Protein AF-A0A955GKV3-F1 (afdb_monomer)

pLDDT: mean 84.34, std 19.97, range [37.75, 98.75]

Mean predicted aligned error: 13.07 Å

Structure (mmCIF, N/CA/C/O backbone):
data_AF-A0A955GKV3-F1
#
_entry.id   AF-A0A955GKV3-F1
#
loop_
_atom_site.group_PDB
_atom_site.id
_atom_site.type_symbol
_atom_site.label_atom_id
_atom_site.label_alt_id
_atom_site.label_comp_id
_atom_site.label_asym_id
_atom_site.label_entity_id
_atom_site.label_seq_id
_atom_site.pdbx_PDB_ins_code
_atom_site.Cartn_x
_atom_site.Cartn_y
_atom_site.Cartn_z
_atom_site.occupancy
_atom_site.B_iso_or_equiv
_atom_site.auth_seq_id
_atom_site.auth_comp_id
_atom_site.auth_asym_id
_atom_site.auth_atom_id
_atom_site.pdbx_PDB_model_num
ATOM 1 N N . MET A 1 1 ? -62.985 42.211 63.825 1.00 41.28 1 MET A N 1
ATOM 2 C CA . MET A 1 1 ? -62.776 40.993 64.638 1.00 41.28 1 MET A CA 1
ATOM 3 C C . MET A 1 1 ? -62.098 39.937 63.767 1.00 41.28 1 MET A C 1
ATOM 5 O O . MET A 1 1 ? -62.773 39.411 62.893 1.00 41.28 1 MET A O 1
ATOM 9 N N . PRO A 1 2 ? -60.787 39.668 63.900 1.00 43.72 2 PRO A N 1
ATOM 10 C CA . PRO A 1 2 ? -60.153 38.571 63.175 1.00 43.72 2 PRO A CA 1
ATOM 11 C C . PRO A 1 2 ? -60.270 37.262 63.969 1.00 43.72 2 PRO A C 1
ATOM 13 O O . PRO A 1 2 ? -59.869 37.177 65.130 1.00 43.72 2 PRO A O 1
ATOM 16 N N . ASN A 1 3 ? -60.852 36.256 63.320 1.00 42.28 3 ASN A N 1
ATOM 17 C CA . ASN A 1 3 ? -61.049 34.903 63.826 1.00 42.28 3 ASN A CA 1
ATOM 18 C C . ASN A 1 3 ? -59.688 34.181 63.890 1.00 42.28 3 ASN A C 1
ATOM 20 O O . ASN A 1 3 ? -59.090 33.897 62.852 1.00 42.28 3 ASN A O 1
ATOM 24 N N . LYS A 1 4 ? -59.157 33.939 65.095 1.00 49.97 4 LYS A N 1
ATOM 25 C CA . LYS A 1 4 ? -57.911 33.180 65.281 1.00 49.97 4 LYS A CA 1
ATOM 26 C C . LYS A 1 4 ? -58.228 31.688 65.225 1.00 49.97 4 LYS A C 1
ATOM 28 O O . LYS A 1 4 ? -58.791 31.137 66.166 1.00 49.97 4 LYS A O 1
ATOM 33 N N . ILE A 1 5 ? -57.837 31.044 64.130 1.00 57.56 5 ILE A N 1
ATOM 34 C CA . ILE A 1 5 ? -57.905 29.591 63.971 1.00 57.56 5 ILE A CA 1
ATOM 35 C C . ILE A 1 5 ? -56.884 28.970 64.937 1.00 57.56 5 ILE A C 1
ATOM 37 O O . ILE A 1 5 ? -55.677 29.103 64.739 1.00 57.56 5 ILE A O 1
ATOM 41 N N . GLN A 1 6 ? -57.358 28.338 66.014 1.00 59.81 6 GLN A N 1
ATOM 42 C CA . GLN A 1 6 ? -56.512 27.568 66.927 1.00 59.81 6 GLN A CA 1
ATOM 43 C C . GLN A 1 6 ? -56.398 26.124 66.434 1.00 59.81 6 GLN A C 1
ATOM 45 O O . GLN A 1 6 ? -57.353 25.353 66.507 1.00 59.81 6 GLN A O 1
ATOM 50 N N . PHE A 1 7 ? -55.219 25.756 65.935 1.00 58.31 7 PHE A N 1
ATOM 51 C CA . PHE A 1 7 ? -54.904 24.383 65.548 1.00 58.31 7 PHE A CA 1
ATOM 52 C C . PHE A 1 7 ? -54.458 23.565 66.772 1.00 58.31 7 PHE A C 1
ATOM 54 O O . PHE A 1 7 ? -53.571 23.966 67.522 1.00 58.31 7 PHE A O 1
ATOM 61 N N . SER A 1 8 ? -55.090 22.406 66.977 1.00 62.03 8 SER A N 1
ATOM 62 C CA . SER A 1 8 ? -54.774 21.453 68.053 1.00 62.03 8 SER A CA 1
ATOM 63 C C . SER A 1 8 ? -53.391 20.815 67.859 1.00 62.03 8 SER A C 1
ATOM 65 O O . SER A 1 8 ? -52.991 20.533 66.731 1.00 62.03 8 SER A O 1
ATOM 67 N N . GLN A 1 9 ? -52.691 20.500 68.957 1.00 58.44 9 GLN A N 1
ATOM 68 C CA . GLN A 1 9 ? -51.384 19.814 68.975 1.00 58.44 9 GLN A CA 1
ATOM 69 C C . GLN A 1 9 ? -51.344 18.542 68.105 1.00 58.44 9 GLN A C 1
ATOM 71 O O . GLN A 1 9 ? -50.339 18.263 67.456 1.00 58.44 9 GLN A O 1
ATOM 76 N N . LYS A 1 10 ? -52.463 17.806 68.008 1.00 58.50 10 LYS A N 1
ATOM 77 C CA . LYS A 1 10 ? -52.579 16.645 67.108 1.00 58.50 10 LYS A CA 1
ATOM 78 C C . LYS A 1 10 ? -52.556 17.032 65.624 1.00 58.50 10 LYS A C 1
ATOM 80 O O . LYS A 1 10 ? -51.992 16.296 64.827 1.00 58.50 10 LYS A O 1
ATOM 85 N N . GLN A 1 11 ? -53.133 18.175 65.246 1.00 59.06 11 GLN A N 1
ATOM 86 C CA . GLN A 1 11 ? -53.122 18.651 63.857 1.00 59.06 11 GLN A CA 1
ATOM 87 C C . GLN A 1 11 ? -51.750 19.195 63.447 1.00 59.06 11 GLN A C 1
ATOM 89 O O . GLN A 1 11 ? -51.321 18.961 62.322 1.00 59.06 11 GLN A O 1
ATOM 94 N N . ILE A 1 12 ? -51.021 19.818 64.379 1.00 59.88 12 ILE A N 1
ATOM 95 C CA . ILE A 1 12 ? -49.631 20.241 64.158 1.00 59.88 12 ILE A CA 1
ATOM 96 C C . ILE A 1 12 ? -48.733 19.013 63.933 1.00 59.88 12 ILE A C 1
ATOM 98 O O . ILE A 1 12 ? -47.959 18.999 62.982 1.00 59.88 12 ILE A O 1
ATOM 102 N N . ALA A 1 13 ? -48.890 17.954 64.737 1.00 58.41 13 ALA A N 1
ATOM 103 C CA . ALA A 1 13 ? -48.120 16.716 64.587 1.00 58.41 13 ALA A CA 1
ATOM 104 C C . ALA A 1 13 ? -48.404 15.972 63.265 1.00 58.41 13 ALA A C 1
ATOM 106 O O . ALA A 1 13 ? -47.491 15.440 62.642 1.00 58.41 13 ALA A O 1
ATOM 107 N N . ILE A 1 14 ? -49.658 15.954 62.800 1.00 60.97 14 ILE A N 1
ATOM 108 C CA . ILE A 1 14 ? -50.014 15.340 61.508 1.00 60.97 14 ILE A CA 1
ATOM 109 C C . ILE A 1 14 ? -49.440 16.161 60.340 1.00 60.97 14 ILE A C 1
ATOM 111 O O . ILE A 1 14 ? -48.946 15.586 59.370 1.00 60.97 14 ILE A O 1
ATOM 115 N N . MET A 1 15 ? -49.436 17.496 60.446 1.00 59.44 15 MET A N 1
ATOM 116 C CA . MET A 1 15 ? -48.835 18.373 59.435 1.00 59.44 15 MET A CA 1
ATOM 117 C C . MET A 1 15 ? -47.307 18.252 59.370 1.00 59.44 15 MET A C 1
ATOM 119 O O . MET A 1 15 ? -46.757 18.270 58.270 1.00 59.44 15 MET A O 1
ATOM 123 N N . THR A 1 16 ? -46.610 18.097 60.503 1.00 59.34 16 THR A N 1
ATOM 124 C CA . THR A 1 16 ? -45.145 17.932 60.502 1.00 59.34 16 THR A CA 1
ATOM 125 C C . THR A 1 16 ? -44.722 16.580 59.934 1.00 59.34 16 THR A C 1
ATOM 127 O O . THR A 1 16 ? -43.802 16.536 59.122 1.00 59.34 16 THR A O 1
ATOM 130 N N . ILE A 1 17 ? -45.433 15.495 60.265 1.00 61.06 17 ILE A N 1
ATOM 131 C CA . ILE A 1 17 ? -45.172 14.163 59.695 1.00 61.06 17 ILE A CA 1
ATOM 132 C C . ILE A 1 17 ? -45.427 14.167 58.180 1.00 61.06 17 ILE A C 1
ATOM 134 O O . ILE A 1 17 ? -44.604 13.658 57.419 1.00 61.06 17 ILE A O 1
ATOM 138 N N . GLY A 1 18 ? -46.516 14.797 57.725 1.00 60.44 18 GLY A N 1
ATOM 139 C CA . GLY A 1 18 ? -46.815 14.944 56.298 1.00 60.44 18 GLY A CA 1
ATOM 140 C C . GLY A 1 18 ? -45.750 15.743 55.540 1.00 60.44 18 GLY A C 1
ATOM 141 O O . GLY A 1 18 ? -45.325 15.331 54.463 1.00 60.44 18 GLY A O 1
ATOM 142 N N . LEU A 1 19 ? -45.257 16.843 56.119 1.00 62.59 19 LEU A N 1
ATOM 143 C CA . LEU A 1 19 ? -44.225 17.680 55.502 1.00 62.59 19 LEU A CA 1
ATOM 144 C C . LEU A 1 19 ? -42.863 16.966 55.419 1.00 62.59 19 LEU A C 1
ATOM 146 O O . LEU A 1 19 ? -42.177 17.081 54.405 1.00 62.59 19 LEU A O 1
ATOM 150 N N . SER A 1 20 ? -42.495 16.179 56.437 1.00 61.94 20 SER A N 1
ATOM 151 C CA . SER A 1 20 ? -41.278 15.354 56.416 1.00 61.94 20 SER A CA 1
ATOM 152 C C . SER A 1 20 ? -41.351 14.222 55.388 1.00 61.94 20 SER A C 1
ATOM 154 O O . SER A 1 20 ? -40.357 13.951 54.714 1.00 61.94 20 SER A O 1
ATOM 156 N N . PHE A 1 21 ? -42.521 13.600 55.212 1.00 62.00 21 PHE A N 1
ATOM 157 C CA . PHE A 1 21 ? -42.730 12.587 54.172 1.00 62.00 21 PHE A CA 1
ATOM 158 C C . PHE A 1 21 ? -42.643 13.178 52.761 1.00 62.00 21 PHE A C 1
ATOM 160 O O . PHE A 1 21 ? -42.007 12.586 51.892 1.00 62.00 21 PHE A O 1
ATOM 167 N N . ILE A 1 22 ? -43.223 14.362 52.535 1.00 64.50 22 ILE A N 1
ATOM 168 C CA . ILE A 1 22 ? -43.147 15.050 51.238 1.00 64.50 22 ILE A CA 1
ATOM 169 C C . ILE A 1 22 ? -41.697 15.433 50.920 1.00 64.50 22 ILE A C 1
ATOM 171 O O . ILE A 1 22 ? -41.237 15.196 49.806 1.00 64.50 22 ILE A O 1
ATOM 175 N N . LEU A 1 23 ? -40.945 15.954 51.896 1.00 62.09 23 LEU A N 1
ATOM 176 C CA . LEU A 1 23 ? -39.546 16.329 51.682 1.00 62.09 23 LEU A CA 1
ATOM 177 C C . LEU A 1 23 ? -38.661 15.110 51.365 1.00 62.09 23 LEU A C 1
ATOM 179 O O . LEU A 1 23 ? -37.813 15.194 50.482 1.00 62.09 23 LEU A O 1
ATOM 183 N N . ALA A 1 24 ? -38.900 13.965 52.015 1.00 60.91 24 ALA A N 1
ATOM 184 C CA . ALA A 1 24 ? -38.193 12.712 51.735 1.00 60.91 24 ALA A CA 1
ATOM 185 C C . ALA A 1 24 ? -38.537 12.111 50.355 1.00 60.91 24 ALA A C 1
ATOM 187 O O . ALA A 1 24 ? -37.684 11.507 49.700 1.00 60.91 24 ALA A O 1
ATOM 188 N N . LEU A 1 25 ? -39.777 12.291 49.887 1.00 62.75 25 LEU A N 1
ATOM 189 C CA . LEU A 1 25 ? -40.193 11.839 48.557 1.00 62.75 25 LEU A CA 1
ATOM 190 C C . LEU A 1 25 ? -39.546 12.689 47.452 1.00 62.75 25 LEU A C 1
ATOM 192 O O . LEU A 1 25 ? -39.093 12.159 46.438 1.00 62.75 25 LEU A O 1
ATOM 196 N N . VAL A 1 26 ? -39.459 14.006 47.670 1.00 63.94 26 VAL A N 1
ATOM 197 C CA . VAL A 1 26 ? -38.836 14.951 46.730 1.00 63.94 26 VAL A CA 1
ATOM 198 C C . VAL A 1 26 ? -37.327 14.714 46.632 1.00 63.94 26 VAL A C 1
ATOM 200 O O . VAL A 1 26 ? -36.789 14.718 45.527 1.00 63.94 26 VAL A O 1
ATOM 203 N N . THR A 1 27 ? -36.636 14.430 47.742 1.00 59.25 27 THR A N 1
ATOM 204 C CA . THR A 1 27 ? -35.196 14.119 47.699 1.00 59.25 27 THR A CA 1
ATOM 205 C C . THR A 1 27 ? -34.906 12.800 46.981 1.00 59.25 27 THR A C 1
ATOM 207 O O . THR A 1 27 ? -33.980 12.757 46.172 1.00 59.25 27 THR A O 1
ATOM 210 N N . SER A 1 28 ? -35.720 11.754 47.172 1.00 59.19 28 SER A N 1
ATOM 211 C CA . SER A 1 28 ? -35.577 10.502 46.405 1.00 59.19 28 SER A CA 1
ATOM 212 C C . SER A 1 28 ? -35.799 10.692 44.902 1.00 59.19 28 SER A C 1
ATOM 214 O O . SER A 1 28 ? -35.077 10.104 44.097 1.00 59.19 28 SER A O 1
ATOM 216 N N . LEU A 1 29 ? -36.751 11.542 44.502 1.00 59.16 29 LEU A N 1
ATOM 217 C CA . LEU A 1 29 ? -37.036 11.798 43.087 1.00 59.16 29 LEU A CA 1
ATOM 218 C C . LEU A 1 29 ? -35.907 12.585 42.393 1.00 59.16 29 LEU A C 1
ATOM 220 O O . LEU A 1 29 ? -35.595 12.330 41.230 1.00 59.16 29 LEU A O 1
ATOM 224 N N . VAL A 1 30 ? -35.248 13.504 43.107 1.00 60.03 30 VAL A N 1
ATOM 225 C CA . VAL A 1 30 ? -34.088 14.249 42.584 1.00 60.03 30 VAL A CA 1
ATOM 226 C C . VAL A 1 30 ? -32.869 13.337 42.417 1.00 60.03 30 VAL A C 1
ATOM 228 O O . VAL A 1 30 ? -32.207 13.398 41.382 1.00 60.03 30 VAL A O 1
ATOM 231 N N . VAL A 1 31 ? -32.598 12.442 43.376 1.00 59.97 31 VAL A N 1
ATOM 232 C CA . VAL A 1 31 ? -31.478 11.486 43.277 1.00 59.97 31 VAL A CA 1
ATOM 233 C C . VAL A 1 31 ? -31.699 10.485 42.139 1.00 59.97 31 VAL A C 1
ATOM 235 O O . VAL A 1 31 ? -30.761 10.202 41.396 1.00 59.97 31 VAL A O 1
ATOM 238 N N . ALA A 1 32 ? -32.933 10.012 41.930 1.00 59.03 32 ALA A N 1
ATOM 239 C CA . ALA A 1 32 ? -33.262 9.145 40.797 1.00 59.03 32 ALA A CA 1
ATOM 240 C C . ALA A 1 32 ? -33.000 9.830 39.441 1.00 59.03 32 ALA A C 1
ATOM 242 O O . ALA A 1 32 ? -32.421 9.212 38.550 1.00 59.03 32 ALA A O 1
ATOM 243 N 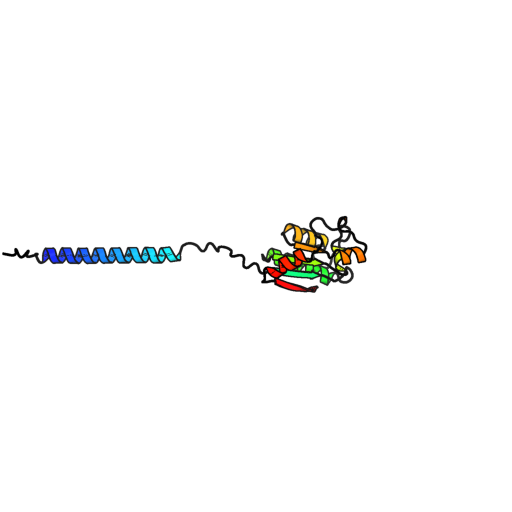N . ASN A 1 33 ? -33.331 11.120 39.304 1.00 58.53 33 ASN A N 1
ATOM 244 C CA . ASN A 1 33 ? -33.043 11.890 38.088 1.00 58.53 33 ASN A CA 1
ATOM 245 C C . ASN A 1 33 ? -31.540 12.177 37.898 1.00 58.53 33 ASN A C 1
ATOM 247 O O . ASN A 1 33 ? -31.052 12.116 36.772 1.00 58.53 33 ASN A O 1
ATOM 251 N N . MET A 1 34 ? -30.778 12.425 38.972 1.00 57.59 34 MET A N 1
ATOM 252 C CA . MET A 1 34 ? -29.318 12.596 38.875 1.00 57.59 34 MET A CA 1
ATOM 253 C C . MET A 1 34 ? -28.594 11.294 38.505 1.00 57.59 34 MET A C 1
ATOM 255 O O . MET A 1 34 ? -27.627 11.327 37.749 1.00 57.59 34 MET A O 1
ATOM 259 N N . VAL A 1 35 ? -29.069 10.144 38.993 1.00 56.78 35 VAL A N 1
ATOM 260 C CA . VAL A 1 35 ? -28.515 8.826 38.639 1.00 56.78 35 VAL A CA 1
ATOM 261 C C . VAL A 1 35 ? -28.917 8.410 37.218 1.00 56.78 35 VAL A C 1
ATOM 263 O O . VAL A 1 35 ? -28.126 7.762 36.534 1.00 56.78 35 VAL A O 1
ATOM 266 N N . HIS A 1 36 ? -30.090 8.834 36.730 1.00 49.38 36 HIS A N 1
ATOM 267 C CA . HIS A 1 36 ? -30.525 8.580 35.352 1.00 49.38 36 HIS A CA 1
ATOM 268 C C . HIS A 1 36 ? -29.750 9.410 34.311 1.00 49.38 36 HIS A C 1
ATOM 270 O O . HIS A 1 36 ? -29.468 8.906 33.225 1.00 49.38 36 HIS A O 1
ATOM 276 N N . SER A 1 37 ? -29.304 10.629 34.649 1.00 52.09 37 SER A N 1
ATOM 277 C CA . SER A 1 37 ? -28.412 11.414 33.773 1.00 52.09 37 SER A CA 1
ATOM 278 C C . SER A 1 37 ? -27.007 10.818 33.622 1.00 52.09 37 SER A C 1
ATOM 280 O O . SER A 1 37 ? -26.343 11.092 32.627 1.00 52.09 37 SER A O 1
ATOM 282 N N . SER A 1 38 ? -26.556 9.972 34.553 1.00 49.25 38 SER A N 1
ATOM 283 C CA . SER A 1 38 ? -25.220 9.351 34.500 1.00 49.25 38 SER A CA 1
ATOM 284 C C . SER A 1 38 ? -25.174 8.033 33.715 1.00 49.25 38 SER A C 1
ATOM 286 O O . SER A 1 38 ? -24.096 7.472 33.539 1.00 49.25 38 SER A O 1
ATOM 288 N N . GLN A 1 39 ? -26.321 7.515 33.259 1.00 48.53 39 GLN A N 1
ATOM 289 C CA . GLN A 1 39 ? -26.423 6.245 32.520 1.00 48.53 39 GLN A CA 1
ATOM 290 C C . GLN A 1 39 ? -27.300 6.344 31.266 1.00 48.53 39 GLN A C 1
ATOM 292 O O . GLN A 1 39 ? -27.828 5.342 30.780 1.00 48.53 39 GLN A O 1
ATOM 297 N N . THR A 1 40 ? -27.389 7.534 30.667 1.00 40.53 40 THR A N 1
ATOM 298 C CA . THR A 1 40 ? -27.598 7.575 29.218 1.00 40.53 40 THR A CA 1
ATOM 299 C C . THR A 1 40 ? -26.288 7.150 28.583 1.00 40.53 40 THR A C 1
ATOM 301 O O . THR A 1 40 ? -25.317 7.894 28.522 1.00 40.53 40 THR A O 1
ATOM 304 N N . ASN A 1 41 ? -26.262 5.855 28.281 1.00 43.59 41 ASN A N 1
ATOM 305 C CA . ASN A 1 41 ? -25.366 5.170 27.377 1.00 43.59 41 ASN A CA 1
ATOM 306 C C . ASN A 1 41 ? -24.434 6.121 26.633 1.00 43.59 41 ASN A C 1
ATOM 308 O O . ASN A 1 41 ? -24.859 6.846 25.735 1.00 43.59 41 ASN A O 1
ATOM 312 N N . SER A 1 42 ? -23.148 6.000 26.953 1.00 41.12 42 SER A N 1
ATOM 313 C CA . SER A 1 42 ? -22.083 6.073 25.969 1.00 41.12 42 SER A CA 1
ATOM 314 C C . SER A 1 42 ? -22.419 5.145 24.794 1.00 41.12 42 SER A C 1
ATOM 316 O O . SER A 1 42 ? -21.806 4.101 24.600 1.00 41.12 42 SER A O 1
ATOM 318 N N .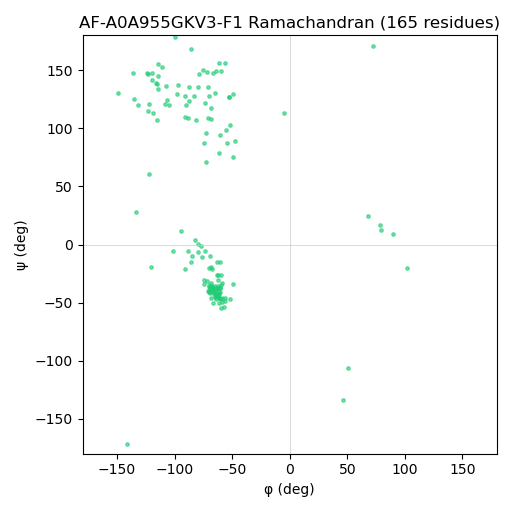 SER A 1 43 ? -23.351 5.546 23.932 1.00 37.78 43 SER A N 1
ATOM 319 C CA . SER A 1 43 ? -22.995 5.579 22.532 1.00 37.78 43 SER A CA 1
ATOM 320 C C . SER A 1 43 ? -21.753 6.454 22.501 1.00 37.78 43 SER A C 1
ATOM 322 O O . SER A 1 43 ? -21.839 7.677 22.591 1.00 37.78 43 SER A O 1
ATOM 324 N N . HIS A 1 44 ? -20.586 5.809 22.457 1.00 37.75 44 HIS A N 1
ATOM 325 C CA . HIS A 1 44 ? -19.503 6.336 21.654 1.00 37.75 44 HIS A CA 1
ATOM 326 C C . HIS A 1 44 ? -20.156 6.665 20.309 1.00 37.75 44 HIS A C 1
ATOM 328 O O . HIS A 1 44 ? -20.260 5.822 19.421 1.00 37.75 44 HIS A O 1
ATOM 334 N N . GLU A 1 45 ? -20.667 7.887 20.176 1.00 42.69 45 GLU A N 1
ATOM 335 C CA . GLU A 1 45 ? -20.565 8.575 18.919 1.00 42.69 45 GLU A CA 1
ATOM 336 C C . GLU A 1 45 ? -19.077 8.469 18.623 1.00 42.69 45 GLU A 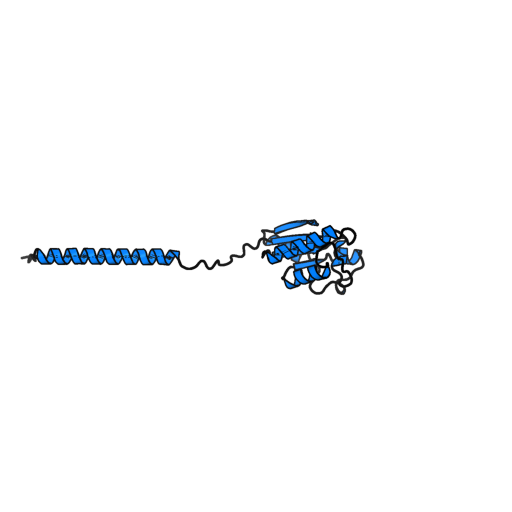C 1
ATOM 338 O O . GLU A 1 45 ? -18.232 9.051 19.310 1.00 42.69 45 GLU A O 1
ATOM 343 N N . MET A 1 46 ? -18.753 7.551 17.716 1.00 37.88 46 MET A N 1
ATOM 344 C CA . MET A 1 46 ? -17.468 7.503 17.060 1.00 37.88 46 MET A CA 1
ATOM 345 C C . MET A 1 46 ? -17.393 8.839 16.323 1.00 37.88 46 MET A C 1
ATOM 347 O O . MET A 1 46 ? -17.643 8.934 15.125 1.00 37.88 46 MET A O 1
ATOM 351 N N . THR A 1 47 ? -17.072 9.910 17.048 1.00 40.84 47 THR A N 1
ATOM 352 C CA . THR A 1 47 ? -16.324 11.000 16.463 1.00 40.84 47 THR A CA 1
ATOM 353 C C . THR A 1 47 ? -15.042 10.306 16.053 1.00 40.84 47 THR A C 1
ATOM 355 O O . THR A 1 47 ? -14.197 9.948 16.872 1.00 40.84 47 THR A O 1
ATOM 358 N N . LYS A 1 48 ? -15.034 9.892 14.785 1.00 50.84 48 LYS A N 1
ATOM 359 C CA . LYS A 1 48 ? -13.957 9.197 14.109 1.00 50.84 48 LYS A CA 1
ATOM 360 C C . LYS A 1 48 ? -12.716 10.067 14.292 1.00 50.84 48 LYS A C 1
ATOM 362 O O . LYS A 1 48 ? -12.413 10.919 13.469 1.00 50.84 48 LYS A O 1
ATOM 367 N N . SER A 1 49 ? -11.998 9.873 15.393 1.00 55.41 49 SER A N 1
ATOM 368 C CA . SER A 1 49 ? -10.597 10.238 15.499 1.00 55.41 49 SER A CA 1
ATOM 369 C C . SER A 1 49 ? -9.866 9.211 14.648 1.00 55.41 49 SER A C 1
ATOM 371 O O . SER A 1 49 ? -9.277 8.257 15.153 1.00 55.41 49 SER A O 1
ATOM 373 N N . SER A 1 50 ? -10.023 9.318 13.326 1.00 71.00 50 SER A N 1
ATOM 374 C CA . SER A 1 50 ? -9.338 8.445 12.385 1.00 71.00 50 SER A CA 1
ATOM 375 C C . SER A 1 50 ? -7.903 8.886 12.327 1.00 71.00 50 SER A C 1
ATOM 377 O O . SER A 1 50 ? -7.530 9.718 11.502 1.00 71.00 50 SER A O 1
ATOM 379 N N . GLN A 1 51 ? -7.111 8.332 13.233 1.00 91.94 51 GLN A N 1
ATOM 380 C CA . GLN A 1 51 ? -5.682 8.239 13.028 1.00 91.94 51 GLN A CA 1
ATOM 381 C C . GLN A 1 51 ? -5.459 7.660 11.630 1.00 91.94 51 GLN A C 1
ATOM 383 O O . GLN A 1 51 ? -6.099 6.675 11.240 1.00 91.94 51 GLN A O 1
ATOM 388 N N . LYS A 1 52 ? -4.611 8.326 10.855 1.00 95.88 52 LYS A N 1
ATOM 389 C CA . LYS A 1 52 ? -4.348 7.959 9.472 1.00 95.88 52 LYS A CA 1
ATOM 390 C C . LYS A 1 52 ? -2.913 7.516 9.331 1.00 95.88 52 LYS A C 1
ATOM 392 O O . LYS A 1 52 ? -2.016 8.064 9.973 1.00 95.88 52 LYS A O 1
ATOM 397 N N . LEU A 1 53 ? -2.702 6.544 8.462 1.00 97.44 53 LEU A N 1
ATOM 398 C CA . LEU A 1 53 ? -1.378 6.067 8.123 1.00 97.44 53 LEU A CA 1
ATOM 399 C C . LEU A 1 53 ? -1.164 6.199 6.623 1.00 97.44 53 LEU A C 1
ATOM 401 O O . LEU A 1 53 ? -1.886 5.604 5.826 1.00 97.44 53 LEU A O 1
ATOM 405 N N . MET A 1 54 ? -0.142 6.954 6.252 1.00 97.94 54 MET A N 1
ATOM 406 C CA . MET A 1 54 ? 0.448 6.881 4.930 1.00 97.94 54 MET A CA 1
ATOM 407 C C . MET A 1 54 ? 1.584 5.862 4.974 1.00 97.94 54 MET A C 1
ATOM 409 O O . MET A 1 54 ? 2.454 5.942 5.838 1.00 97.94 54 MET A O 1
ATOM 413 N N . VAL A 1 55 ? 1.574 4.899 4.063 1.00 98.62 55 VAL A N 1
ATOM 414 C CA . VAL A 1 55 ? 2.692 3.982 3.853 1.00 98.62 55 VAL A CA 1
ATOM 415 C C . VAL A 1 55 ? 3.234 4.243 2.461 1.00 98.62 55 VAL A C 1
ATOM 417 O O . VAL A 1 55 ? 2.584 3.923 1.466 1.00 98.62 55 VAL A O 1
ATOM 420 N N . HIS A 1 56 ? 4.398 4.873 2.406 1.00 98.56 56 HIS A N 1
ATOM 421 C CA . HIS A 1 56 ? 5.168 5.043 1.185 1.00 98.56 56 HIS A CA 1
ATOM 422 C C . HIS A 1 56 ? 6.064 3.816 1.005 1.00 98.56 56 HIS A C 1
ATOM 424 O O . HIS A 1 56 ? 6.616 3.306 1.977 1.00 98.56 56 HIS A O 1
ATOM 430 N N . ILE A 1 57 ? 6.110 3.292 -0.218 1.00 98.75 57 ILE A N 1
ATOM 431 C CA . ILE A 1 57 ? 6.944 2.158 -0.607 1.00 98.75 57 ILE A CA 1
ATOM 432 C C . ILE A 1 57 ? 7.660 2.554 -1.895 1.00 98.75 57 ILE A C 1
ATOM 434 O O . ILE A 1 57 ? 7.008 2.821 -2.907 1.00 98.75 57 ILE A O 1
ATOM 438 N N . SER A 1 58 ? 8.987 2.562 -1.861 1.00 98.50 58 SER A N 1
ATOM 439 C CA . SER A 1 58 ? 9.830 2.908 -3.012 1.00 98.50 58 SER A CA 1
ATOM 440 C C . SER A 1 58 ? 10.784 1.780 -3.423 1.00 98.50 58 SER A C 1
ATOM 442 O O . SER A 1 58 ? 11.235 1.745 -4.577 1.00 98.50 58 SER A O 1
ATOM 444 N N . SER A 1 59 ? 11.044 0.828 -2.516 1.00 98.19 59 SER A N 1
ATOM 445 C CA . SER A 1 59 ? 11.863 -0.367 -2.755 1.00 98.19 59 SER A CA 1
ATOM 446 C C . SER A 1 59 ? 11.330 -1.263 -3.874 1.00 98.19 59 SER A C 1
ATOM 448 O O . SER A 1 59 ? 10.128 -1.362 -4.124 1.00 98.19 59 SER A O 1
ATOM 450 N N . GLY A 1 60 ? 12.258 -1.937 -4.556 1.00 95.69 60 GLY A N 1
ATOM 451 C CA . GLY A 1 60 ? 11.974 -2.830 -5.677 1.00 95.69 60 GLY A CA 1
ATOM 452 C C . GLY A 1 60 ? 11.950 -4.302 -5.290 1.00 95.69 60 GLY A C 1
ATOM 453 O O . GLY A 1 60 ? 12.195 -4.682 -4.146 1.00 95.69 60 GLY A O 1
ATOM 454 N N . VAL A 1 61 ? 11.663 -5.158 -6.273 1.00 96.31 61 VAL A N 1
ATOM 455 C CA . VAL A 1 61 ? 11.633 -6.623 -6.101 1.00 96.31 61 VAL A CA 1
ATOM 456 C C . VAL A 1 61 ? 12.980 -7.218 -5.656 1.00 96.31 61 VAL A C 1
ATOM 458 O O . VAL A 1 61 ? 13.024 -8.357 -5.198 1.00 96.31 61 VAL A O 1
ATOM 461 N N . ASP A 1 62 ? 14.066 -6.447 -5.771 1.00 96.44 62 ASP A N 1
ATOM 462 C CA . ASP A 1 62 ? 15.399 -6.721 -5.230 1.00 96.44 62 ASP A CA 1
ATOM 463 C C . ASP A 1 62 ? 15.469 -6.617 -3.693 1.00 96.44 62 ASP A C 1
ATOM 465 O O . ASP A 1 62 ? 16.337 -7.231 -3.075 1.00 96.44 62 ASP A O 1
ATOM 469 N N . GLU A 1 63 ? 14.518 -5.922 -3.066 1.00 97.69 63 GLU A N 1
ATOM 470 C CA . GLU A 1 63 ? 14.401 -5.728 -1.616 1.00 97.69 63 GLU A CA 1
ATOM 471 C C . GLU A 1 63 ? 13.041 -6.233 -1.089 1.00 97.69 63 GLU A C 1
ATOM 473 O O . GLU A 1 63 ? 12.248 -5.483 -0.509 1.00 97.69 63 GLU A O 1
ATOM 478 N N . PRO A 1 64 ? 12.737 -7.536 -1.243 1.00 97.25 64 PRO A N 1
ATOM 479 C CA . PRO A 1 64 ? 11.395 -8.068 -1.007 1.00 97.25 64 PRO A CA 1
ATOM 480 C C . PRO A 1 64 ? 10.925 -7.916 0.448 1.00 97.25 64 PRO A C 1
ATOM 482 O O . PRO A 1 64 ? 9.725 -7.810 0.700 1.00 97.25 64 PRO A O 1
ATOM 485 N N . HIS A 1 65 ? 11.849 -7.858 1.412 1.00 97.75 65 HIS A N 1
ATOM 486 C CA . HIS A 1 65 ? 11.508 -7.627 2.814 1.00 97.75 65 HIS A CA 1
ATOM 487 C C . HIS A 1 65 ? 10.899 -6.237 3.046 1.00 97.75 65 HIS A C 1
ATOM 489 O O . HIS A 1 65 ? 9.906 -6.137 3.763 1.00 97.75 65 HIS A O 1
ATOM 495 N N . ALA A 1 66 ? 11.461 -5.185 2.438 1.00 98.00 66 ALA A N 1
ATOM 496 C CA . ALA A 1 66 ? 10.986 -3.810 2.604 1.00 98.00 66 ALA A CA 1
ATOM 497 C C . ALA A 1 66 ? 9.561 -3.660 2.056 1.00 98.00 66 ALA A C 1
ATOM 499 O O . ALA A 1 66 ? 8.660 -3.216 2.770 1.00 98.00 66 ALA A O 1
ATOM 500 N N . ILE A 1 67 ? 9.330 -4.185 0.847 1.00 98.12 67 ILE A N 1
ATOM 501 C CA . ILE A 1 67 ? 8.006 -4.228 0.220 1.00 98.12 67 ILE A CA 1
ATOM 502 C C . ILE A 1 67 ? 6.994 -4.968 1.101 1.00 98.12 67 ILE A C 1
ATOM 504 O O . ILE A 1 67 ? 5.933 -4.420 1.413 1.00 98.12 67 ILE A O 1
ATOM 508 N N . MET A 1 68 ? 7.299 -6.209 1.513 1.00 98.12 68 MET A N 1
ATOM 509 C CA . MET A 1 68 ? 6.352 -6.993 2.315 1.00 98.12 68 MET A CA 1
ATOM 510 C C . MET A 1 68 ? 6.066 -6.333 3.655 1.00 98.12 68 MET A C 1
ATOM 512 O O . MET A 1 68 ? 4.926 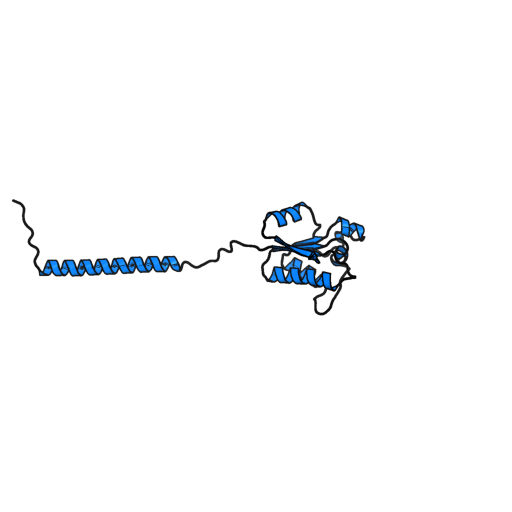-6.361 4.117 1.00 98.12 68 MET A O 1
ATOM 516 N N . MET A 1 69 ? 7.071 -5.714 4.277 1.00 98.19 69 MET A N 1
ATOM 517 C CA . MET A 1 69 ? 6.878 -4.989 5.526 1.00 98.19 69 MET A CA 1
ATOM 518 C C . MET A 1 69 ? 5.960 -3.784 5.351 1.00 98.19 69 MET A C 1
ATOM 520 O O . MET A 1 69 ? 5.055 -3.626 6.170 1.00 98.19 69 MET A O 1
ATOM 524 N N . GLY A 1 70 ? 6.132 -2.990 4.292 1.00 98.31 70 GLY A N 1
ATOM 525 C CA . GLY A 1 70 ? 5.245 -1.870 3.978 1.00 98.31 70 GLY A CA 1
ATOM 526 C C . GLY A 1 70 ? 3.800 -2.325 3.769 1.00 98.31 70 GLY A C 1
ATOM 527 O O . GLY A 1 70 ? 2.894 -1.881 4.481 1.00 98.31 70 GLY A O 1
ATOM 528 N N . LEU A 1 71 ? 3.583 -3.289 2.869 1.00 98.62 71 LEU A N 1
ATOM 529 C CA . LEU A 1 71 ? 2.251 -3.830 2.574 1.00 98.62 71 LEU A CA 1
ATOM 530 C C . LEU A 1 71 ? 1.584 -4.458 3.808 1.00 98.62 71 LEU A C 1
ATOM 532 O O . LEU A 1 71 ? 0.425 -4.171 4.114 1.00 98.62 71 LEU A O 1
ATOM 536 N N . ASN A 1 72 ? 2.310 -5.289 4.559 1.00 98.31 72 ASN A N 1
ATOM 537 C CA . ASN A 1 72 ? 1.767 -5.940 5.747 1.00 98.31 72 ASN A CA 1
ATOM 538 C C . ASN A 1 72 ? 1.490 -4.933 6.873 1.00 98.31 72 ASN A C 1
ATOM 540 O O . ASN A 1 72 ? 0.470 -5.044 7.551 1.00 98.31 72 ASN A O 1
ATOM 544 N N . LYS A 1 73 ? 2.348 -3.921 7.074 1.00 98.38 73 LYS A N 1
ATOM 545 C CA . LYS A 1 73 ? 2.099 -2.874 8.078 1.00 98.38 73 LYS A CA 1
ATOM 546 C C . LYS A 1 73 ? 0.852 -2.063 7.725 1.00 98.38 73 LYS A C 1
ATOM 548 O O . LYS A 1 73 ? 0.030 -1.821 8.608 1.00 98.38 73 LYS A O 1
ATOM 553 N N . ALA A 1 74 ? 0.685 -1.702 6.453 1.00 98.56 74 ALA A N 1
ATOM 554 C CA . ALA A 1 74 ? -0.516 -1.040 5.954 1.00 98.56 74 ALA A CA 1
ATOM 555 C C . ALA A 1 74 ? -1.778 -1.872 6.249 1.00 98.56 74 ALA A C 1
ATOM 557 O O . ALA A 1 74 ? -2.759 -1.344 6.774 1.00 98.56 74 ALA A O 1
ATOM 558 N N . LEU A 1 75 ? -1.737 -3.184 5.987 1.00 98.50 75 LEU A N 1
ATOM 559 C CA . LEU A 1 75 ? -2.874 -4.072 6.232 1.00 98.50 75 LEU A CA 1
ATOM 560 C C . LEU A 1 75 ? -3.194 -4.168 7.729 1.00 98.50 75 LEU A C 1
ATOM 562 O O . LEU A 1 75 ? -4.344 -4.013 8.130 1.00 98.50 75 LEU A O 1
ATOM 566 N N . LYS A 1 76 ? -2.172 -4.333 8.575 1.00 98.06 76 LYS A N 1
ATOM 567 C CA . LYS A 1 76 ? -2.339 -4.363 10.036 1.00 98.06 76 LYS A CA 1
ATOM 568 C C . LYS A 1 76 ? -2.892 -3.048 10.588 1.00 98.06 76 LYS A C 1
ATOM 570 O O . LYS A 1 76 ? -3.702 -3.070 11.510 1.00 98.06 76 LYS A O 1
ATOM 575 N N . ALA A 1 77 ? -2.511 -1.909 10.014 1.00 97.62 77 ALA A N 1
ATOM 576 C CA . ALA A 1 77 ? -3.073 -0.614 10.385 1.00 97.62 77 ALA A CA 1
ATOM 577 C C . ALA A 1 77 ? -4.556 -0.489 9.995 1.00 97.62 77 ALA A C 1
ATOM 579 O O . ALA A 1 77 ? -5.351 0.006 10.796 1.00 97.62 77 ALA A O 1
ATOM 580 N N . ARG A 1 78 ? -4.955 -0.992 8.817 1.00 97.12 78 ARG A N 1
ATOM 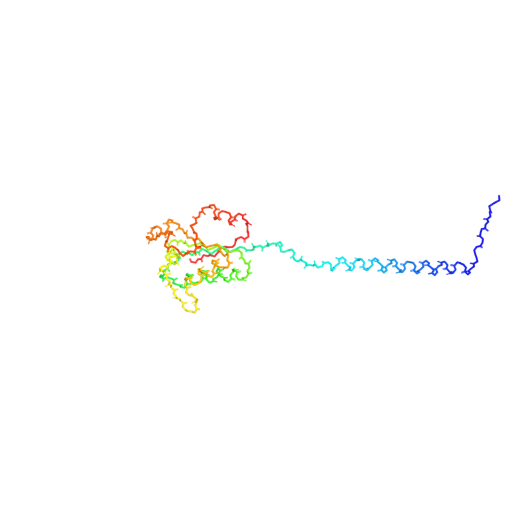581 C CA . ARG A 1 78 ? -6.375 -1.086 8.436 1.00 97.12 78 ARG A CA 1
ATOM 582 C C . ARG A 1 78 ? -7.169 -1.979 9.378 1.00 97.12 78 ARG A C 1
ATOM 584 O O . ARG A 1 78 ? -8.239 -1.573 9.819 1.00 97.12 78 ARG A O 1
ATOM 591 N N . GLU A 1 79 ? -6.645 -3.158 9.714 1.00 96.88 79 GLU A N 1
ATOM 592 C CA . GLU A 1 79 ? -7.266 -4.080 10.680 1.00 96.88 79 GLU A CA 1
ATOM 593 C C . GLU A 1 79 ? -7.451 -3.423 12.061 1.00 96.88 79 GLU A C 1
ATOM 595 O O . GLU A 1 79 ? -8.438 -3.682 12.744 1.00 96.88 79 GLU A O 1
ATOM 600 N N . ALA A 1 80 ? -6.534 -2.533 12.450 1.00 96.19 80 ALA A N 1
ATOM 601 C CA . ALA A 1 80 ? -6.618 -1.743 13.677 1.00 96.19 80 ALA A CA 1
ATOM 602 C C . ALA A 1 80 ? -7.558 -0.519 13.580 1.00 96.19 80 ALA A C 1
ATOM 604 O O . ALA A 1 80 ? -7.697 0.221 14.553 1.00 96.19 80 ALA A O 1
ATOM 605 N N . GLY A 1 81 ? -8.206 -0.294 12.433 1.00 95.19 81 GLY A N 1
ATOM 606 C CA . GLY A 1 81 ? -9.210 0.755 12.236 1.00 95.19 81 GLY A CA 1
ATOM 607 C C . GLY A 1 81 ? -8.676 2.109 11.758 1.00 95.19 81 GLY A C 1
ATOM 608 O O . GLY A 1 81 ? -9.443 3.071 11.721 1.00 95.19 81 GLY A O 1
ATOM 609 N N . LEU A 1 82 ? -7.396 2.215 11.382 1.00 96.00 82 LEU A N 1
ATOM 610 C CA . LEU A 1 82 ? -6.827 3.456 10.838 1.00 96.00 82 LEU A CA 1
ATOM 611 C C . LEU A 1 82 ? -7.215 3.629 9.376 1.00 96.00 82 LEU A C 1
ATOM 613 O O . LEU A 1 82 ? -7.242 2.649 8.638 1.00 96.00 82 LEU A O 1
ATOM 617 N N . ASP A 1 83 ? -7.409 4.864 8.914 1.00 96.12 83 ASP A N 1
ATOM 618 C CA . ASP A 1 83 ? -7.498 5.149 7.477 1.00 96.12 83 ASP A CA 1
ATOM 619 C C . ASP A 1 83 ? -6.108 5.042 6.846 1.00 96.12 83 ASP A C 1
ATOM 621 O O . ASP A 1 83 ? -5.178 5.730 7.266 1.00 96.12 83 ASP A O 1
ATOM 625 N N . VAL A 1 84 ? -5.953 4.161 5.854 1.00 97.69 84 VAL A N 1
ATOM 626 C CA . VAL A 1 84 ? -4.642 3.872 5.259 1.00 97.69 84 VAL A CA 1
ATOM 627 C C . VAL A 1 84 ? -4.585 4.319 3.810 1.00 97.69 84 VAL A C 1
ATOM 629 O O . VAL A 1 84 ? -5.481 4.022 3.015 1.00 97.69 84 VAL A O 1
ATOM 632 N N . PHE A 1 85 ? -3.488 4.995 3.492 1.00 98.31 85 PHE A N 1
ATOM 633 C CA . PHE A 1 85 ? -3.089 5.410 2.160 1.00 98.31 85 PHE A CA 1
ATOM 634 C C . PHE A 1 85 ? -1.751 4.755 1.834 1.00 98.31 85 PHE A C 1
ATOM 636 O O . PHE A 1 85 ? -0.740 5.059 2.460 1.00 98.31 85 PHE A O 1
ATOM 643 N N . VAL A 1 86 ? -1.738 3.847 0.868 1.00 98.75 86 VAL A N 1
ATOM 644 C CA . VAL A 1 86 ? -0.517 3.226 0.355 1.00 98.75 86 VAL A CA 1
ATOM 645 C C . VAL A 1 86 ? -0.109 3.952 -0.914 1.00 98.75 86 VAL A C 1
ATOM 647 O O . VAL A 1 86 ? -0.927 4.123 -1.816 1.00 98.75 86 VAL A O 1
ATOM 650 N N . TYR A 1 87 ? 1.150 4.364 -0.984 1.00 98.62 87 TYR A N 1
ATOM 651 C CA . TYR A 1 87 ? 1.737 5.013 -2.146 1.00 98.62 87 TYR A CA 1
ATOM 652 C C . TYR A 1 87 ? 2.961 4.229 -2.612 1.00 98.62 87 TYR A C 1
ATOM 654 O O . TYR A 1 87 ? 3.944 4.150 -1.883 1.00 98.62 87 TYR A O 1
ATOM 662 N N . ALA A 1 88 ? 2.891 3.658 -3.814 1.00 98.69 88 ALA A N 1
ATOM 663 C CA . ALA A 1 88 ? 4.011 2.970 -4.445 1.00 98.69 88 ALA A CA 1
ATOM 664 C C . ALA A 1 88 ? 4.600 3.798 -5.589 1.00 98.69 88 ALA A C 1
ATOM 666 O O . ALA A 1 88 ? 3.899 4.156 -6.543 1.00 98.69 88 ALA A O 1
ATOM 667 N N . ASP A 1 89 ? 5.898 4.066 -5.525 1.00 98.56 89 ASP A N 1
ATOM 668 C CA . ASP A 1 89 ? 6.631 4.766 -6.573 1.00 98.56 89 ASP A CA 1
ATOM 669 C C . ASP A 1 89 ? 8.030 4.193 -6.791 1.00 98.56 89 ASP A C 1
ATOM 671 O O . ASP A 1 89 ? 8.358 3.110 -6.312 1.00 98.56 89 ASP A O 1
ATOM 675 N N . VAL A 1 90 ? 8.822 4.883 -7.614 1.00 98.25 90 VAL A N 1
ATOM 676 C CA . VAL A 1 90 ? 10.178 4.480 -8.001 1.00 98.25 90 VAL A CA 1
ATOM 677 C C . VAL A 1 90 ? 10.191 3.026 -8.485 1.00 98.25 90 VAL A C 1
ATOM 679 O O . VAL A 1 90 ? 9.692 2.779 -9.580 1.00 98.25 90 VAL A O 1
ATOM 682 N N . LYS A 1 91 ? 10.713 2.065 -7.712 1.00 98.19 91 LYS A N 1
ATOM 683 C CA . LYS A 1 91 ? 10.777 0.648 -8.104 1.00 98.19 91 LYS A CA 1
ATOM 684 C C . LYS A 1 91 ? 9.552 -0.157 -7.658 1.00 98.19 91 LYS A C 1
ATOM 686 O O . LYS A 1 91 ? 9.255 -1.191 -8.251 1.00 98.19 91 LYS A O 1
ATOM 691 N N . ALA A 1 92 ? 8.815 0.311 -6.654 1.00 98.19 92 ALA A N 1
ATOM 692 C CA . ALA A 1 92 ? 7.659 -0.393 -6.105 1.00 98.19 92 ALA A CA 1
ATOM 693 C C . ALA A 1 92 ? 6.465 -0.438 -7.073 1.00 98.19 92 ALA A C 1
ATOM 695 O O . ALA A 1 92 ? 5.503 -1.162 -6.841 1.00 98.19 92 ALA A O 1
ATOM 696 N N . THR A 1 93 ? 6.496 0.306 -8.181 1.00 98.25 93 THR A N 1
ATOM 697 C CA . THR A 1 93 ? 5.433 0.245 -9.197 1.00 98.25 93 THR A CA 1
ATOM 698 C C . THR A 1 93 ? 5.312 -1.142 -9.836 1.00 98.25 93 THR A C 1
ATOM 700 O O . THR A 1 93 ? 4.210 -1.535 -10.220 1.00 98.25 93 THR A O 1
ATOM 703 N N . ASP A 1 94 ? 6.396 -1.925 -9.865 1.00 97.12 94 ASP A N 1
ATOM 704 C CA . ASP A 1 94 ? 6.409 -3.269 -10.447 1.00 97.12 94 ASP A CA 1
ATOM 705 C C . ASP A 1 94 ? 5.471 -4.232 -9.716 1.00 97.12 94 ASP A C 1
ATOM 707 O O . ASP A 1 94 ? 4.802 -5.036 -10.365 1.00 97.12 94 ASP A O 1
ATOM 711 N N . ILE A 1 95 ? 5.373 -4.133 -8.384 1.00 97.38 95 ILE A N 1
ATOM 712 C CA . ILE A 1 95 ? 4.491 -4.992 -7.574 1.00 97.38 95 ILE A CA 1
ATOM 713 C C . ILE A 1 95 ? 3.014 -4.594 -7.656 1.00 97.38 95 ILE A C 1
ATOM 715 O O . ILE A 1 95 ? 2.153 -5.337 -7.191 1.00 97.38 95 ILE A O 1
ATOM 719 N N . MET A 1 96 ? 2.709 -3.434 -8.243 1.00 98.12 96 MET A N 1
ATOM 720 C CA . MET A 1 96 ? 1.332 -3.009 -8.499 1.00 98.12 96 MET A CA 1
ATOM 721 C C . MET A 1 96 ? 0.794 -3.574 -9.819 1.00 98.12 96 MET A C 1
ATOM 723 O O . MET A 1 96 ? -0.404 -3.485 -10.078 1.00 98.12 96 MET A O 1
ATOM 727 N N . LEU A 1 97 ? 1.645 -4.175 -10.657 1.00 97.94 97 LEU A N 1
ATOM 728 C CA . LEU A 1 97 ? 1.242 -4.828 -11.901 1.00 97.94 97 LEU A CA 1
ATOM 729 C C . LEU A 1 97 ? 0.672 -6.225 -11.628 1.00 97.94 97 LEU A C 1
ATOM 731 O O . LEU A 1 97 ? 1.286 -7.034 -10.938 1.00 97.94 97 LEU A O 1
ATOM 735 N N . ALA A 1 98 ? -0.446 -6.570 -12.271 1.00 97.12 98 ALA A N 1
ATOM 736 C CA . ALA A 1 98 ? -1.116 -7.865 -12.094 1.00 97.12 98 ALA A CA 1
ATOM 737 C C . ALA A 1 98 ? -0.271 -9.077 -12.543 1.00 97.12 98 ALA A C 1
ATOM 739 O O . ALA A 1 98 ? -0.586 -10.218 -12.210 1.00 97.12 98 ALA A O 1
ATOM 740 N N . LYS A 1 99 ? 0.809 -8.849 -13.301 1.00 96.31 99 LYS A N 1
ATOM 741 C CA . LYS A 1 99 ? 1.758 -9.890 -13.732 1.00 96.31 99 LYS A CA 1
ATOM 742 C C . LYS A 1 99 ? 2.860 -10.191 -12.711 1.00 96.31 99 LYS A C 1
ATOM 744 O O . LYS A 1 99 ? 3.551 -11.194 -12.864 1.00 96.31 99 LYS A O 1
ATOM 749 N N . THR A 1 100 ? 3.060 -9.322 -11.724 1.00 96.56 100 THR A N 1
ATOM 750 C CA . THR A 1 100 ? 4.157 -9.432 -10.759 1.00 96.56 100 THR A CA 1
ATOM 751 C C . THR A 1 100 ? 3.591 -9.917 -9.439 1.00 96.56 100 THR A C 1
ATOM 753 O O . THR A 1 100 ? 2.735 -9.256 -8.859 1.00 96.56 100 THR A O 1
ATOM 756 N N . ASP A 1 101 ? 4.057 -11.062 -8.955 1.00 97.81 101 ASP A N 1
ATOM 757 C CA . ASP A 1 101 ? 3.787 -11.493 -7.588 1.00 97.81 101 ASP A CA 1
ATOM 758 C C . ASP A 1 101 ? 5.072 -12.025 -6.965 1.00 97.81 101 ASP A C 1
ATOM 760 O O . ASP A 1 101 ? 5.738 -12.896 -7.526 1.00 97.81 101 ASP A O 1
ATOM 764 N N . ILE A 1 102 ? 5.435 -11.474 -5.816 1.00 97.44 102 ILE A N 1
ATOM 765 C CA . ILE A 1 102 ? 6.622 -11.845 -5.060 1.00 97.44 102 ILE A CA 1
ATOM 766 C C . ILE A 1 102 ? 6.217 -12.342 -3.672 1.00 97.44 102 ILE A C 1
ATOM 768 O O . ILE A 1 102 ? 5.232 -11.894 -3.081 1.00 97.44 102 ILE A O 1
ATOM 772 N N . ALA A 1 103 ? 6.991 -13.287 -3.151 1.00 96.25 103 ALA A N 1
ATOM 773 C CA . ALA A 1 103 ? 6.815 -13.867 -1.827 1.00 96.25 103 ALA A CA 1
ATOM 774 C C . ALA A 1 103 ? 8.101 -13.689 -1.017 1.00 96.25 103 ALA A C 1
ATOM 776 O O . ALA A 1 103 ? 9.203 -13.726 -1.567 1.00 96.25 103 ALA A O 1
ATOM 777 N N . PHE A 1 104 ? 7.963 -13.510 0.294 1.00 97.12 104 PHE A N 1
ATOM 778 C CA . PHE A 1 104 ? 9.097 -13.379 1.201 1.00 97.12 104 PHE A CA 1
ATOM 779 C C . PHE A 1 104 ? 8.739 -13.935 2.575 1.00 97.12 104 PHE A C 1
ATOM 781 O O . PHE A 1 104 ? 7.722 -13.543 3.145 1.00 97.12 104 PHE A O 1
ATOM 788 N N . ALA A 1 105 ? 9.599 -14.801 3.118 1.00 95.50 105 ALA A N 1
ATOM 789 C CA . ALA A 1 105 ? 9.408 -15.431 4.425 1.00 95.50 105 ALA A CA 1
ATOM 790 C C . ALA A 1 105 ? 7.972 -15.982 4.600 1.00 95.50 105 ALA A C 1
ATOM 792 O O . ALA A 1 105 ? 7.446 -16.622 3.691 1.00 95.50 105 ALA A O 1
ATOM 793 N N . ASP A 1 106 ? 7.345 -15.704 5.745 1.00 94.56 106 ASP A N 1
ATOM 794 C CA . ASP A 1 106 ? 5.991 -16.155 6.084 1.00 94.56 106 ASP A CA 1
ATOM 795 C C . ASP A 1 106 ? 4.903 -15.114 5.743 1.00 94.56 106 ASP A C 1
ATOM 797 O O . ASP A 1 106 ? 3.752 -15.243 6.172 1.00 94.56 106 ASP A O 1
ATOM 801 N N . PHE A 1 107 ? 5.240 -14.058 4.990 1.00 95.62 107 PHE A N 1
ATOM 802 C CA . PHE A 1 107 ? 4.239 -13.095 4.533 1.00 95.62 107 PHE A CA 1
ATOM 803 C C . PHE A 1 107 ? 3.350 -13.712 3.441 1.00 95.62 107 PHE A C 1
ATOM 805 O O . PHE A 1 107 ? 3.816 -14.518 2.630 1.00 95.62 107 PHE A O 1
ATOM 812 N N . PRO A 1 108 ? 2.071 -13.303 3.348 1.00 96.75 108 PRO A N 1
ATOM 813 C CA . PRO A 1 108 ? 1.298 -13.517 2.132 1.00 96.75 108 PRO A CA 1
ATOM 814 C C . PRO A 1 108 ? 2.008 -12.883 0.923 1.00 96.75 108 PRO A C 1
ATOM 816 O O . PRO A 1 108 ? 2.789 -11.945 1.083 1.00 96.75 108 PRO A O 1
ATOM 819 N N . SER A 1 109 ? 1.722 -13.373 -0.286 1.00 98.06 109 SER A N 1
ATOM 820 C CA . SER A 1 109 ? 2.310 -12.799 -1.501 1.00 98.06 109 SER A CA 1
ATOM 821 C C . SER A 1 109 ? 1.909 -11.334 -1.695 1.00 98.06 109 SER A C 1
ATOM 823 O O . SER A 1 109 ? 0.868 -10.893 -1.192 1.00 98.06 109 SER A O 1
ATOM 825 N N . SER A 1 110 ? 2.719 -10.573 -2.434 1.00 98.06 110 SER A N 1
ATOM 826 C CA . SER A 1 110 ? 2.461 -9.153 -2.703 1.00 98.06 110 SER A CA 1
ATOM 827 C C . SER A 1 110 ? 1.061 -8.894 -3.250 1.00 98.06 110 SER A C 1
ATOM 829 O O . SER A 1 110 ? 0.362 -8.028 -2.730 1.00 98.06 110 SER A O 1
ATOM 831 N N . GLN A 1 111 ? 0.604 -9.672 -4.235 1.00 98.12 111 GLN A N 1
ATOM 832 C CA . GLN A 1 111 ? -0.726 -9.489 -4.808 1.00 98.12 111 GLN A CA 1
ATOM 833 C C . GLN A 1 111 ? -1.816 -9.800 -3.794 1.00 98.12 111 GLN A C 1
ATOM 835 O O . GLN A 1 111 ? -2.827 -9.101 -3.737 1.00 98.12 111 GLN A O 1
ATOM 840 N N . LYS A 1 112 ? -1.623 -10.829 -2.962 1.00 98.44 112 LYS A N 1
ATOM 841 C CA . LYS A 1 112 ? -2.575 -11.144 -1.900 1.00 98.44 112 LYS A CA 1
ATOM 842 C C . LYS A 1 112 ? -2.678 -9.992 -0.899 1.00 98.44 112 LYS A C 1
ATOM 844 O O . LYS A 1 112 ? -3.793 -9.605 -0.566 1.00 98.44 112 LYS A O 1
ATOM 849 N N . LEU A 1 113 ? -1.555 -9.412 -0.475 1.00 98.56 113 LEU A N 1
ATOM 850 C CA . LEU A 1 113 ? -1.550 -8.253 0.423 1.00 98.56 113 LEU A CA 1
ATOM 851 C C . LEU A 1 113 ? -2.204 -7.019 -0.214 1.00 98.56 113 LEU A C 1
ATOM 853 O O . LEU A 1 113 ? -3.019 -6.367 0.435 1.00 98.56 113 LEU A O 1
ATOM 857 N N . VAL A 1 114 ? -1.892 -6.713 -1.479 1.00 98.69 114 VAL A N 1
ATOM 858 C CA . VAL A 1 114 ? -2.492 -5.581 -2.208 1.00 98.69 114 VAL A CA 1
ATOM 859 C C . VAL A 1 114 ? -4.007 -5.752 -2.338 1.00 98.69 114 VAL A C 1
ATOM 861 O O . VAL A 1 114 ? -4.751 -4.826 -2.022 1.00 98.69 114 VAL A O 1
ATOM 864 N N . ASN A 1 115 ? -4.484 -6.940 -2.717 1.00 98.62 115 ASN A N 1
ATOM 865 C CA . ASN A 1 115 ? -5.920 -7.215 -2.798 1.00 98.62 115 ASN A CA 1
ATOM 866 C C . ASN A 1 115 ? -6.598 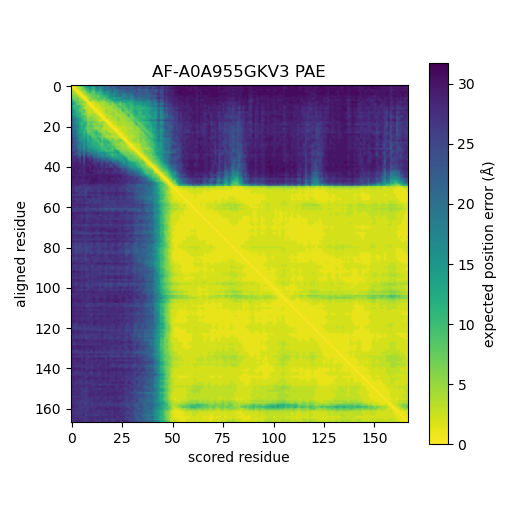-7.103 -1.425 1.00 98.62 115 ASN A C 1
ATOM 868 O O . ASN A 1 115 ? -7.619 -6.439 -1.305 1.00 98.62 115 ASN A O 1
ATOM 872 N N . GLN A 1 116 ? -5.997 -7.651 -0.363 1.00 98.69 116 GLN A N 1
ATOM 873 C CA . GLN A 1 116 ? -6.536 -7.518 0.997 1.00 98.69 116 GLN A CA 1
ATOM 874 C C . GLN A 1 116 ? -6.617 -6.057 1.461 1.00 98.69 116 GLN A C 1
ATOM 876 O O . GLN A 1 116 ? -7.572 -5.673 2.135 1.00 98.69 116 GLN A O 1
ATOM 881 N N . LEU A 1 117 ? -5.639 -5.227 1.093 1.00 98.75 117 LEU A N 1
ATOM 882 C CA . LEU A 1 117 ? -5.674 -3.789 1.351 1.00 98.75 117 LEU A CA 1
ATOM 883 C C . LEU A 1 117 ? -6.860 -3.129 0.643 1.00 98.75 117 LEU A C 1
ATOM 885 O O . LEU A 1 117 ? -7.634 -2.426 1.295 1.00 98.75 117 LEU A O 1
ATOM 889 N N . ILE A 1 118 ? -7.032 -3.395 -0.651 1.00 98.62 118 ILE A N 1
ATOM 890 C CA . ILE A 1 118 ? -8.144 -2.870 -1.454 1.00 98.62 118 ILE A CA 1
ATOM 891 C C . ILE A 1 118 ? -9.491 -3.311 -0.863 1.00 98.62 118 ILE A C 1
ATOM 893 O O . ILE A 1 118 ? -10.344 -2.466 -0.589 1.00 98.62 118 ILE A O 1
ATOM 897 N N . ASP A 1 119 ? -9.648 -4.604 -0.574 1.00 98.44 119 ASP A N 1
ATOM 898 C CA . ASP A 1 119 ? -10.869 -5.189 -0.008 1.00 98.44 119 ASP A CA 1
ATOM 899 C C . ASP A 1 119 ? -11.199 -4.623 1.384 1.00 98.44 119 ASP A C 1
ATOM 901 O O . ASP A 1 119 ? -12.365 -4.483 1.750 1.00 98.44 119 ASP A O 1
ATOM 905 N N . SER A 1 120 ? -10.180 -4.237 2.162 1.00 97.62 120 SER A N 1
ATOM 906 C CA . SER A 1 120 ? -10.347 -3.575 3.467 1.00 97.62 120 SER A CA 1
ATOM 907 C C . SER A 1 120 ? -10.721 -2.086 3.374 1.00 97.62 120 SER A C 1
ATOM 909 O O . SER A 1 120 ? -10.872 -1.407 4.399 1.00 97.62 120 SER A O 1
ATOM 911 N N . GLY A 1 121 ? -10.825 -1.542 2.158 1.00 97.06 121 GLY A N 1
ATOM 912 C CA . GLY A 1 121 ? -11.085 -0.127 1.900 1.00 97.06 121 GLY A CA 1
ATOM 913 C C . GLY A 1 121 ? -9.864 0.780 2.069 1.00 97.06 121 GLY A C 1
ATOM 914 O O . GLY A 1 121 ? -10.031 1.994 2.203 1.00 97.06 121 GLY A O 1
ATOM 915 N N . ALA A 1 122 ? -8.644 0.230 2.087 1.00 97.94 122 ALA A N 1
ATOM 916 C CA . ALA A 1 122 ? -7.440 1.049 1.997 1.00 97.94 122 ALA A CA 1
ATOM 917 C C . ALA A 1 122 ? -7.391 1.769 0.646 1.00 97.94 122 ALA A C 1
ATOM 919 O O . ALA A 1 122 ? -7.847 1.259 -0.379 1.00 97.94 122 ALA A O 1
ATOM 920 N N . GLN A 1 123 ? -6.789 2.951 0.631 1.00 98.12 123 GLN A N 1
ATOM 921 C CA . GLN A 1 123 ? -6.528 3.656 -0.610 1.00 98.12 123 GLN A CA 1
ATOM 922 C C . GLN A 1 123 ? -5.143 3.267 -1.122 1.00 98.12 123 GLN A C 1
ATOM 924 O O . GLN A 1 123 ? -4.150 3.643 -0.511 1.00 98.12 123 GLN A O 1
ATOM 929 N N . VAL A 1 124 ? -5.068 2.507 -2.214 1.00 98.75 124 VAL A N 1
ATOM 930 C CA . VAL A 1 124 ? -3.793 2.050 -2.785 1.00 98.75 124 VAL A CA 1
ATOM 931 C C . VAL A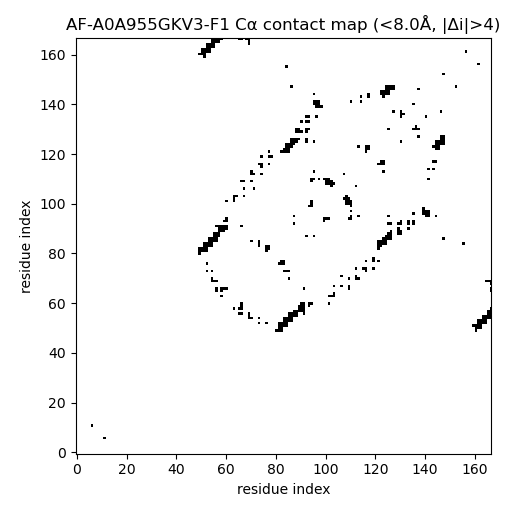 1 124 ? -3.528 2.794 -4.085 1.00 98.75 124 VAL A C 1
ATOM 933 O O . VAL A 1 124 ? -4.331 2.722 -5.018 1.00 98.75 124 VAL A O 1
ATOM 936 N N . TYR A 1 125 ? -2.410 3.511 -4.135 1.00 98.75 125 TYR A N 1
ATOM 937 C CA . TYR A 1 125 ? -2.019 4.340 -5.264 1.00 98.75 125 TYR A CA 1
ATOM 938 C C . TYR A 1 125 ? -0.647 3.961 -5.804 1.00 98.75 125 TYR A C 1
ATOM 940 O O . TYR A 1 125 ? 0.260 3.597 -5.054 1.00 98.75 125 TYR A O 1
ATOM 948 N N . VAL A 1 126 ? -0.489 4.128 -7.112 1.00 98.69 126 VAL A N 1
ATOM 949 C CA . VAL A 1 126 ? 0.785 3.999 -7.817 1.00 98.69 126 VAL A CA 1
ATOM 950 C C . VAL A 1 126 ? 1.139 5.317 -8.502 1.00 98.69 126 VAL A C 1
ATOM 952 O O . VAL A 1 126 ? 0.265 6.003 -9.037 1.00 98.69 126 VAL A O 1
ATOM 955 N N . CYS A 1 127 ? 2.419 5.685 -8.499 1.00 98.50 127 CYS A N 1
ATOM 956 C CA . CYS A 1 127 ? 2.903 6.830 -9.263 1.00 98.50 127 CYS A CA 1
ATOM 957 C C . CYS A 1 127 ? 2.817 6.541 -10.776 1.00 98.50 127 CYS A C 1
ATOM 959 O O . CYS A 1 127 ? 3.537 5.660 -11.262 1.00 98.50 127 CYS A O 1
ATOM 961 N N . PRO A 1 128 ? 2.015 7.293 -11.555 1.00 98.12 128 PRO A N 1
ATOM 962 C CA . PRO A 1 128 ? 1.864 7.051 -12.993 1.00 98.12 128 PRO A CA 1
ATOM 963 C C . PRO A 1 128 ? 3.162 7.287 -13.768 1.00 98.12 128 PRO A C 1
ATOM 965 O O . PRO A 1 128 ? 3.473 6.556 -14.709 1.00 98.12 128 PRO A O 1
ATOM 968 N N . HIS A 1 129 ? 3.955 8.282 -13.357 1.00 98.00 129 HIS A N 1
ATOM 969 C CA . HIS A 1 129 ? 5.215 8.594 -14.022 1.00 98.00 129 HIS A CA 1
ATOM 970 C C . HIS A 1 129 ? 6.255 7.487 -13.809 1.00 98.00 129 HIS A C 1
ATOM 972 O O . HIS A 1 129 ? 6.867 7.035 -14.773 1.00 98.00 129 HIS A O 1
ATOM 978 N N . CYS A 1 130 ? 6.416 6.998 -12.575 1.00 98.44 130 CYS A N 1
ATOM 979 C CA . CYS A 1 130 ? 7.330 5.890 -12.282 1.00 98.44 130 CYS A CA 1
ATOM 980 C C . CYS A 1 130 ? 6.876 4.589 -12.953 1.00 98.44 130 CYS A C 1
ATOM 982 O O . CYS A 1 130 ? 7.708 3.849 -13.467 1.00 98.44 130 CYS A O 1
ATOM 984 N N . LEU A 1 131 ? 5.564 4.334 -13.008 1.00 98.31 131 LEU A N 1
ATOM 985 C CA . LEU A 1 131 ? 5.015 3.176 -13.711 1.00 98.31 131 LEU A CA 1
ATOM 986 C C . LEU A 1 131 ? 5.401 3.201 -15.197 1.00 98.31 131 LEU A C 1
ATOM 988 O O . LEU A 1 131 ? 5.885 2.202 -15.721 1.00 98.31 131 LEU A O 1
ATOM 992 N N . MET A 1 132 ? 5.259 4.359 -15.850 1.00 97.88 132 MET A N 1
ATOM 993 C CA . MET A 1 132 ? 5.674 4.557 -17.241 1.00 97.88 132 MET A CA 1
ATOM 994 C C . MET A 1 132 ? 7.189 4.388 -17.424 1.00 97.88 132 MET A C 1
ATOM 996 O O . MET A 1 132 ? 7.613 3.732 -18.374 1.00 97.88 132 MET A O 1
ATOM 1000 N N . VAL A 1 133 ? 8.005 4.961 -16.532 1.00 98.06 133 VAL A N 1
ATOM 1001 C CA . VAL A 1 133 ? 9.475 4.842 -16.576 1.00 98.06 133 VAL A CA 1
ATOM 1002 C C . VAL A 1 133 ? 9.925 3.383 -16.463 1.00 98.06 133 VAL A C 1
ATOM 1004 O O . VAL A 1 133 ? 10.836 2.977 -17.181 1.00 98.06 133 VAL A O 1
ATOM 1007 N N . ASN A 1 134 ? 9.240 2.576 -15.651 1.00 97.00 134 ASN A N 1
ATOM 1008 C CA . ASN A 1 134 ? 9.511 1.141 -15.512 1.00 97.00 134 ASN A CA 1
ATOM 1009 C C . ASN A 1 134 ? 8.849 0.288 -16.613 1.00 97.00 134 ASN A C 1
ATOM 1011 O O . ASN A 1 134 ? 8.931 -0.939 -16.598 1.00 97.00 134 ASN A O 1
ATOM 1015 N N . GLY A 1 135 ? 8.196 0.916 -17.597 1.00 97.25 135 GLY A N 1
ATOM 1016 C CA . GLY A 1 135 ? 7.589 0.238 -18.744 1.00 97.25 135 GLY A CA 1
ATOM 1017 C C . GLY A 1 135 ? 6.237 -0.427 -18.464 1.00 97.25 135 GLY A C 1
ATOM 1018 O O . GLY A 1 135 ? 5.766 -1.207 -19.294 1.00 97.25 135 GLY A O 1
ATOM 1019 N N . GLY A 1 136 ? 5.611 -0.136 -17.323 1.00 97.00 136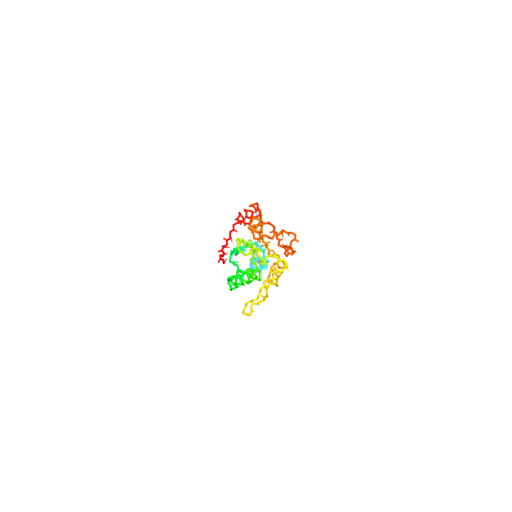 GLY A N 1
ATOM 1020 C CA . GLY A 1 136 ? 4.253 -0.559 -16.988 1.00 97.00 136 GLY A CA 1
ATOM 1021 C C . GLY A 1 136 ? 3.180 0.399 -17.514 1.00 97.00 136 GLY A C 1
ATOM 1022 O O . GLY A 1 136 ? 3.457 1.522 -17.944 1.00 97.00 136 GLY A O 1
ATOM 1023 N N . LYS A 1 137 ? 1.919 -0.043 -17.462 1.00 97.56 137 LYS A N 1
ATOM 1024 C CA . LYS A 1 137 ? 0.745 0.757 -17.847 1.00 97.56 137 LYS A CA 1
ATOM 1025 C C . LYS A 1 137 ? -0.381 0.598 -16.833 1.00 97.56 137 LYS A C 1
ATOM 1027 O O . LYS A 1 137 ? -0.576 -0.484 -16.291 1.00 97.56 137 LYS A O 1
ATOM 1032 N N . MET A 1 138 ? -1.183 1.645 -16.633 1.00 97.25 138 MET A N 1
ATOM 1033 C CA . MET A 1 138 ? -2.304 1.616 -15.678 1.00 97.25 138 MET A CA 1
ATOM 1034 C C . MET A 1 138 ? -3.354 0.533 -15.976 1.00 97.25 138 MET A C 1
ATOM 1036 O O . MET A 1 138 ? -4.014 0.064 -15.061 1.00 97.25 138 MET A O 1
ATOM 1040 N N . ASN A 1 139 ? -3.512 0.096 -17.229 1.00 97.25 139 ASN A N 1
ATOM 1041 C CA . ASN A 1 139 ? -4.425 -1.002 -17.576 1.00 97.25 139 ASN A CA 1
ATOM 1042 C C . ASN A 1 139 ? -3.856 -2.406 -17.284 1.00 97.25 139 ASN A C 1
ATOM 1044 O O . ASN A 1 139 ? -4.571 -3.390 -17.445 1.00 97.25 139 ASN A O 1
ATOM 1048 N N . GLU A 1 140 ? -2.587 -2.501 -16.886 1.00 97.94 140 GLU A N 1
ATOM 1049 C CA . GLU A 1 140 ? -1.909 -3.736 -16.463 1.00 97.94 140 GLU A CA 1
ATOM 1050 C C . GLU A 1 140 ? -1.801 -3.835 -14.930 1.00 97.94 140 GLU A C 1
ATOM 1052 O O . GLU A 1 140 ? -1.326 -4.838 -14.393 1.00 97.94 140 GLU A O 1
ATOM 1057 N N . VAL A 1 141 ? -2.214 -2.781 -14.224 1.00 98.31 141 VAL A N 1
ATOM 1058 C CA . VAL A 1 141 ? -2.191 -2.676 -12.766 1.00 98.31 141 VAL A CA 1
ATOM 1059 C C . VAL A 1 141 ? -3.316 -3.513 -12.145 1.00 98.31 141 VAL A C 1
ATOM 1061 O O . VAL A 1 141 ? -4.371 -3.714 -12.750 1.00 98.31 141 VAL A O 1
ATOM 1064 N N . ILE A 1 142 ? -3.082 -4.021 -10.932 1.00 98.56 142 ILE A N 1
ATOM 1065 C CA . ILE A 1 142 ? -4.060 -4.786 -10.148 1.00 98.56 142 ILE A CA 1
ATOM 1066 C C . ILE A 1 142 ? -5.369 -3.980 -10.028 1.00 98.56 142 ILE A C 1
ATOM 1068 O O . ILE A 1 142 ? -5.331 -2.822 -9.595 1.00 98.56 142 ILE A O 1
ATOM 1072 N N . PRO A 1 143 ? -6.537 -4.558 -10.379 1.00 98.19 143 PRO A N 1
ATOM 1073 C CA . PRO A 1 143 ? -7.817 -3.870 -10.255 1.00 98.19 143 PRO A CA 1
ATOM 1074 C C . PRO A 1 143 ? -8.040 -3.314 -8.844 1.00 98.19 143 PRO A C 1
ATOM 1076 O O . PRO A 1 143 ? -7.952 -4.043 -7.863 1.00 98.19 143 PRO A O 1
ATOM 1079 N N . GLY A 1 144 ? -8.345 -2.019 -8.751 1.00 98.00 144 GLY A N 1
ATOM 1080 C CA . GLY A 1 144 ? -8.556 -1.316 -7.481 1.00 98.00 144 GLY A CA 1
ATOM 1081 C C . GLY A 1 144 ? -7.367 -0.468 -7.020 1.00 98.00 144 GLY A C 1
ATOM 1082 O O . GLY A 1 144 ? -7.580 0.488 -6.272 1.00 98.00 144 GLY A O 1
ATOM 1083 N N . VAL A 1 145 ? -6.155 -0.725 -7.523 1.00 98.56 145 VAL A N 1
ATOM 1084 C CA . VAL A 1 145 ? -5.047 0.235 -7.409 1.00 98.56 145 VAL A CA 1
ATOM 1085 C C . VAL A 1 145 ? -5.327 1.420 -8.334 1.00 98.56 145 VAL A C 1
ATOM 1087 O O . VAL A 1 145 ? -5.760 1.259 -9.477 1.00 98.56 145 VAL A O 1
ATOM 1090 N N . ARG A 1 146 ? -5.105 2.631 -7.825 1.00 98.31 146 ARG A N 1
ATOM 1091 C CA . ARG A 1 146 ? -5.429 3.882 -8.517 1.00 98.31 146 ARG A CA 1
ATOM 1092 C C . ARG A 1 146 ? -4.175 4.634 -8.936 1.00 98.31 146 ARG A C 1
ATOM 1094 O O . ARG A 1 146 ? -3.129 4.540 -8.300 1.00 98.31 146 ARG A O 1
ATOM 1101 N N . GLU A 1 147 ? -4.297 5.426 -9.991 1.00 98.12 147 GLU A N 1
ATOM 1102 C CA . GLU A 1 147 ? -3.284 6.422 -10.324 1.00 98.12 147 GLU A CA 1
ATOM 1103 C C . GLU A 1 147 ? -3.232 7.479 -9.220 1.00 98.12 147 GLU A C 1
ATOM 1105 O O . GLU A 1 147 ? -4.267 8.003 -8.799 1.00 98.12 147 GLU A O 1
ATOM 1110 N N . LEU A 1 148 ? -2.031 7.780 -8.729 1.00 98.06 148 LEU A N 1
ATOM 1111 C CA . LEU A 1 148 ? -1.844 8.881 -7.802 1.00 98.06 148 LEU A CA 1
ATOM 1112 C C . LEU A 1 148 ? -2.031 10.220 -8.526 1.00 98.06 148 LEU A C 1
ATOM 1114 O O . LEU A 1 148 ? -1.325 10.518 -9.488 1.00 98.06 148 LEU A O 1
ATOM 1118 N N . THR A 1 149 ? -2.888 1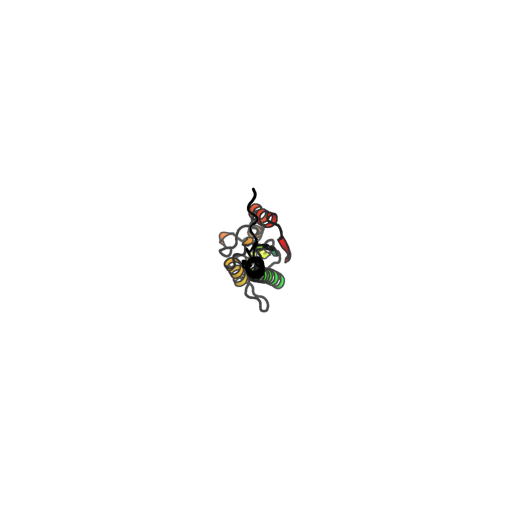1.074 -7.971 1.00 97.25 149 THR A N 1
ATOM 1119 C CA . THR A 1 149 ? -2.942 12.503 -8.301 1.00 97.25 149 THR A CA 1
ATOM 1120 C C . THR A 1 149 ? -2.553 13.345 -7.088 1.00 97.25 149 THR A C 1
ATOM 1122 O O . THR A 1 149 ? -2.715 12.917 -5.939 1.00 97.25 149 THR A O 1
ATOM 1125 N N . MET A 1 150 ? -2.075 14.570 -7.330 1.00 94.25 150 MET A N 1
ATOM 1126 C CA . MET A 1 150 ? -1.808 15.519 -6.242 1.00 94.25 150 MET A CA 1
ATOM 1127 C C . MET A 1 150 ? -3.072 15.822 -5.435 1.00 94.25 150 MET A C 1
ATOM 1129 O O . MET A 1 150 ? -2.988 15.936 -4.217 1.00 94.25 150 MET A O 1
ATOM 1133 N N . ASP A 1 151 ? -4.240 15.870 -6.079 1.00 96.56 151 ASP A N 1
ATOM 1134 C CA . ASP A 1 151 ? -5.515 16.119 -5.405 1.00 96.56 151 ASP A CA 1
ATOM 1135 C C . ASP A 1 151 ? -5.852 15.012 -4.401 1.00 96.56 151 ASP A C 1
ATOM 1137 O O . ASP A 1 151 ? -6.221 15.304 -3.263 1.00 96.56 151 ASP A O 1
ATOM 1141 N N . ASN A 1 152 ? -5.670 13.736 -4.769 1.00 94.00 152 ASN A N 1
ATOM 1142 C CA . ASN A 1 152 ? -5.911 12.627 -3.840 1.00 94.00 152 ASN A CA 1
ATOM 1143 C C . ASN A 1 152 ? -4.941 12.651 -2.654 1.00 94.00 152 ASN A C 1
ATOM 1145 O O . ASN A 1 152 ? -5.356 12.399 -1.522 1.00 94.00 152 ASN A O 1
ATOM 1149 N N . MET A 1 153 ? -3.669 12.978 -2.896 1.00 93.44 153 MET A N 1
ATOM 1150 C CA . MET A 1 153 ? -2.669 13.076 -1.833 1.00 93.44 153 MET A CA 1
ATOM 1151 C C . MET A 1 153 ? -2.966 14.244 -0.886 1.00 93.44 153 MET A C 1
ATOM 1153 O O . MET A 1 153 ? -3.025 14.059 0.327 1.00 93.44 153 MET A O 1
ATOM 1157 N N . ILE A 1 154 ? -3.196 15.440 -1.434 1.00 94.25 154 ILE A N 1
ATOM 1158 C CA . ILE A 1 154 ? -3.499 16.651 -0.664 1.00 94.25 154 ILE A CA 1
ATOM 1159 C C . ILE A 1 154 ? -4.793 16.470 0.128 1.00 94.25 154 ILE A C 1
ATOM 1161 O O . ILE A 1 154 ? -4.831 16.829 1.303 1.00 94.25 154 ILE A O 1
ATOM 1165 N N . SER A 1 155 ? -5.826 15.870 -0.471 1.00 93.12 155 SER A N 1
ATOM 1166 C CA . SER A 1 155 ? -7.070 15.551 0.234 1.00 93.12 155 SER A CA 1
ATOM 1167 C C . SER A 1 155 ? -6.799 14.681 1.457 1.00 93.12 155 SER A C 1
ATOM 1169 O O . SER A 1 155 ? -7.250 15.020 2.544 1.00 93.12 155 SER A O 1
ATOM 1171 N N . PHE A 1 156 ? -6.020 13.605 1.310 1.00 92.31 156 PHE A N 1
ATOM 1172 C CA . PHE A 1 156 ? -5.700 12.720 2.429 1.00 92.31 156 PHE A CA 1
ATOM 1173 C C . PHE A 1 156 ? -4.900 13.432 3.532 1.00 92.31 156 PHE A C 1
ATOM 1175 O O . PHE A 1 156 ? -5.180 13.255 4.717 1.00 92.31 156 PHE A O 1
ATOM 1182 N N . MET A 1 157 ? -3.927 14.268 3.153 1.00 90.19 157 MET A N 1
ATOM 1183 C CA . MET A 1 157 ? -3.077 15.004 4.097 1.00 90.19 157 MET A CA 1
ATOM 1184 C C . MET A 1 157 ? -3.824 16.113 4.852 1.00 90.19 157 MET A C 1
ATOM 1186 O O . MET A 1 157 ? -3.617 16.289 6.054 1.00 90.19 157 MET A O 1
ATOM 1190 N N . ASN A 1 158 ? -4.706 16.851 4.174 1.00 91.19 158 ASN A N 1
ATOM 1191 C CA . ASN A 1 158 ? -5.404 18.011 4.739 1.00 91.19 158 ASN A CA 1
ATOM 1192 C C . ASN A 1 158 ? -6.408 17.655 5.836 1.00 91.19 158 ASN A C 1
ATOM 1194 O O . ASN A 1 158 ? -6.775 18.510 6.639 1.00 91.19 158 ASN A O 1
ATOM 1198 N N . GLU A 1 159 ? -6.847 16.403 5.900 1.00 85.12 159 GLU A N 1
ATOM 1199 C CA . GLU A 1 159 ? -7.744 15.948 6.956 1.00 85.12 159 GLU A CA 1
ATOM 1200 C C . GLU A 1 159 ? -7.043 15.794 8.326 1.00 85.12 159 GLU A C 1
ATOM 1202 O O . GLU A 1 159 ? -7.710 15.511 9.322 1.00 85.12 159 GLU A O 1
ATOM 1207 N N . GLY A 1 160 ? -5.715 15.967 8.392 1.00 84.75 160 GLY A N 1
ATOM 1208 C CA . GLY A 1 160 ? -4.931 15.922 9.626 1.00 84.75 160 GLY A CA 1
ATOM 1209 C C . GLY A 1 160 ? -4.773 14.518 10.227 1.00 84.75 160 GLY A C 1
ATOM 1210 O O . GLY A 1 160 ? -5.385 13.542 9.785 1.00 84.75 160 GLY A O 1
ATOM 1211 N N . GLY A 1 161 ? -3.908 14.409 11.245 1.00 87.44 161 GLY A N 1
ATOM 1212 C CA . GLY A 1 161 ? -3.670 13.152 11.972 1.00 87.44 161 GLY A CA 1
ATOM 1213 C C . GLY A 1 161 ? -2.978 12.059 11.149 1.00 87.44 161 GLY A C 1
ATOM 1214 O O . GLY A 1 161 ? -3.158 10.876 11.438 1.00 87.44 161 GLY A O 1
ATOM 1215 N N . VAL A 1 162 ? -2.221 12.444 10.116 1.00 94.56 162 VAL A N 1
ATOM 1216 C CA . VAL A 1 162 ? -1.497 11.516 9.241 1.00 94.56 162 VAL A CA 1
ATOM 1217 C C . VAL A 1 162 ? -0.101 11.252 9.789 1.00 94.56 162 VAL A C 1
ATOM 1219 O O . VAL A 1 162 ? 0.713 12.164 9.911 1.00 94.56 162 VAL A O 1
ATOM 1222 N N . THR A 1 163 ? 0.184 9.987 10.080 1.00 95.94 163 THR A N 1
ATOM 1223 C CA . THR A 1 163 ? 1.549 9.492 10.290 1.00 95.94 163 THR A CA 1
ATOM 1224 C C . THR A 1 163 ? 2.039 8.859 8.996 1.00 95.94 163 THR A C 1
ATOM 1226 O O . THR A 1 163 ? 1.282 8.127 8.365 1.00 95.94 163 THR A O 1
ATOM 1229 N N . ALA A 1 164 ? 3.285 9.113 8.602 1.00 96.00 164 ALA A N 1
ATOM 1230 C CA . ALA A 1 164 ? 3.898 8.475 7.441 1.00 96.00 164 ALA A CA 1
ATOM 1231 C C . ALA A 1 164 ? 4.943 7.441 7.876 1.00 96.00 164 ALA A C 1
ATOM 1233 O O . ALA A 1 164 ? 5.738 7.701 8.781 1.00 96.00 164 ALA A O 1
ATOM 1234 N N . LEU A 1 165 ? 4.934 6.281 7.225 1.00 97.88 165 LEU A N 1
ATOM 1235 C CA . LEU A 1 165 ? 6.009 5.296 7.260 1.00 97.88 165 LEU A CA 1
ATOM 1236 C C . LEU A 1 165 ? 6.585 5.163 5.856 1.00 97.88 165 LEU A C 1
ATOM 1238 O O . LEU A 1 165 ? 5.826 5.138 4.888 1.00 97.88 165 LEU A O 1
ATOM 1242 N N . ASP A 1 166 ? 7.902 5.059 5.785 1.00 97.75 166 ASP A N 1
ATOM 1243 C CA . ASP A 1 166 ? 8.660 4.933 4.545 1.00 97.75 166 ASP A CA 1
ATOM 1244 C C . ASP A 1 166 ? 9.352 3.567 4.505 1.00 97.75 166 ASP A C 1
ATOM 1246 O O . ASP A 1 166 ? 9.834 3.088 5.544 1.00 97.75 166 ASP A O 1
ATOM 1250 N N . TYR A 1 167 ? 9.328 2.941 3.330 1.00 96.44 167 TYR A N 1
ATOM 1251 C CA . TYR A 1 167 ? 9.799 1.583 3.070 1.00 96.44 167 TYR A CA 1
ATOM 1252 C C . TYR A 1 167 ? 10.533 1.466 1.738 1.00 96.44 167 TYR A C 1
ATOM 1254 O O . TYR A 1 167 ? 10.045 1.969 0.694 1.00 96.44 167 TYR A O 1
#

Nearest PDB structures (foldseek):
  1jx7-assembly1_E  TM=8.376E-01  e=4.523E-07  Escherichia coli
  3mc3-assembly1_A  TM=7.822E-01  e=7.126E-07  Saccharolobus solfataricus
  2qs7-assembly2_D  TM=7.635E-01  e=5.177E-05  Saccharolobus solfataricus P2
  2hy5-assembly1_B  TM=7.455E-01  e=7.644E-05  Allochromatium vinosum
  6mdy-assembly1_D  TM=3.471E-01  e=2.249E-01  Legionella pneumophila subsp. pneumophila str. Philadelphia 1

Foldseek 3Di:
DDDDDDDDPVRVVVVVVVVVVVVVVVVVVVVVVVVVVVPPDPPPPCPPPQQAEEQEEQDAPVCVVSLLCSLVVQLVCLVVPHAYEYEYAHRRLQLQFPVDWDDDDPGDISLVSVVSCQVSVHAAEYAQVRCVVVVHDPVRGDPRYYHDDPVVVCVRVVVDNYDYDYD

Sequence (167 aa):
MPNKIQFSQKQIAIMTIGLSFILALVTSLVVANMVHSSQTNSSHEMTKSSQKLMVHISSGVDEPHAIMMGLNKALKAREAGLDVFVYADVKATDIMLAKTDIAFADFPSSQKLVNQLIDSGAQVYVCPHCLMVNGGKMNEVIPGVRELTMDNMISFMNEGGVTALDY

Secondary structure (DSSP, 8-state):
--------HHHHHHHHHHHHHHHHHHHHHHHHHHHHHT-S-----------EEEEEE---TTSHHHHHHHHHHHHHHHHTT-EEEEEE-TTGGGGGBTT-----TTSPPHHHHHHHHHHTT-EEEE-HHHHHHTT--GGGBPTT-EE--HHHHHHHHHTS-EEEEE-

Radius of gyration: 33.6 Å; Cα contacts (8 Å, |Δi|>4): 240; chains: 1; bounding box: 78×57×88 Å

Solvent-accessible surface area (backbone atoms only — not comparable to full-atom values): 9334 Å² total; per-residue (Å²): 137,85,85,78,85,82,80,52,74,70,56,54,53,54,51,52,53,51,51,54,52,52,52,53,52,53,53,53,54,51,51,53,53,57,57,51,69,74,62,67,67,81,67,73,72,73,73,75,79,53,48,24,38,36,34,37,30,41,42,32,87,90,39,48,65,44,45,51,50,37,48,50,50,48,40,53,40,40,76,72,65,30,50,34,38,37,41,23,26,66,44,24,31,56,60,46,25,65,88,38,73,54,73,47,92,92,52,72,36,46,47,56,43,52,48,51,28,45,76,70,68,34,45,42,27,32,37,56,68,33,24,47,76,73,71,48,54,83,93,49,35,36,88,76,60,36,76,57,48,70,66,63,52,50,56,63,56,73,72,46,63,66,46,78,46,82,54